Protein AF-A0AA44YYR1-F1 (afdb_monomer_lite)

Foldseek 3Di:
DDQPQDDPPDGDDDDDDDPVVVVVLCVVCVVVVHPDPVVVVVVVVVVVVVVVVVVVVVVVVVVD

pLDDT: mean 80.81, std 15.99, range [46.03, 97.81]

InterPro domains:
  IPR025030 Domain of unknown function DUF3950 [PF13132] (21-49)

Secondary structure (DSSP, 8-state):
---TTB-SS-B-------HHHHHHHHHHHHHTT---HHHHHHHHHHHHHHHHHHHHHHHHTT--

Radius of gyration: 16.81 Å; chains: 1; bounding box: 44×21×47 Å

Structure (mmCIF, N/CA/C/O backbone):
data_AF-A0AA44YYR1-F1
#
_entry.id   AF-A0AA44YYR1-F1
#
loop_
_atom_site.group_PDB
_atom_site.id
_atom_site.type_symbol
_atom_site.label_atom_id
_atom_site.label_alt_id
_atom_site.label_comp_id
_atom_site.label_asym_id
_atom_site.label_entity_id
_atom_site.label_seq_id
_atom_site.pdbx_PDB_ins_code
_atom_site.Cartn_x
_atom_site.Cartn_y
_atom_site.Cartn_z
_atom_site.occupancy
_atom_site.B_iso_or_equiv
_atom_site.auth_seq_id
_atom_site.auth_comp_id
_atom_site.auth_asym_id
_atom_site.auth_atom_id
_atom_site.pdbx_PDB_model_num
ATOM 1 N N . MET A 1 1 ? -17.161 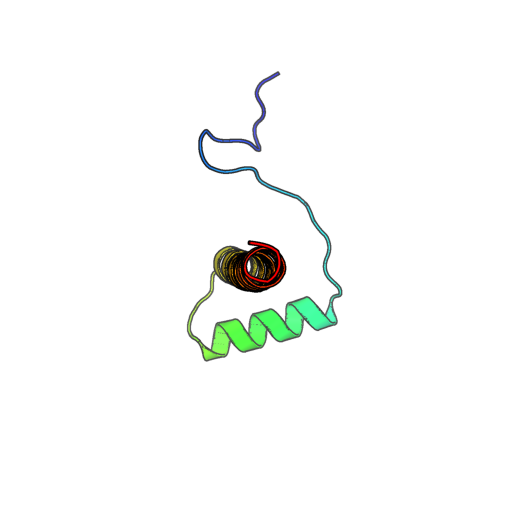2.086 -24.735 1.00 51.75 1 MET A N 1
ATOM 2 C CA . MET A 1 1 ? -15.941 2.554 -24.035 1.00 51.75 1 MET A CA 1
ATOM 3 C C . MET A 1 1 ? -15.420 1.428 -23.144 1.00 51.75 1 MET A C 1
ATOM 5 O O . MET A 1 1 ? -15.994 1.196 -22.088 1.00 51.75 1 MET A O 1
ATOM 9 N N . SER A 1 2 ? -14.396 0.678 -23.564 1.00 54.44 2 SER A N 1
ATOM 10 C CA . SER A 1 2 ? -13.815 -0.391 -22.732 1.00 54.44 2 SER A CA 1
ATOM 11 C C . SER A 1 2 ? -13.016 0.206 -21.573 1.00 54.44 2 SER A C 1
ATOM 13 O O . SER A 1 2 ? -12.070 0.964 -21.786 1.00 54.44 2 SER A O 1
ATOM 15 N N . THR A 1 3 ? -13.384 -0.132 -20.338 1.00 68.25 3 THR A N 1
ATOM 16 C CA . THR A 1 3 ? -12.694 0.316 -19.123 1.00 68.25 3 THR A CA 1
ATOM 17 C C . THR A 1 3 ? -11.362 -0.420 -18.976 1.00 68.25 3 THR A C 1
ATOM 19 O O . THR A 1 3 ? -11.285 -1.424 -18.275 1.00 68.25 3 THR A O 1
ATOM 22 N N . LYS A 1 4 ? -10.300 0.078 -19.626 1.00 73.75 4 LYS A N 1
ATOM 23 C CA . LYS A 1 4 ? -8.936 -0.499 -19.581 1.00 73.75 4 LYS A CA 1
ATOM 24 C C . LYS A 1 4 ? -8.401 -0.741 -18.157 1.00 73.75 4 LYS A C 1
ATOM 26 O O . LYS A 1 4 ? -7.547 -1.594 -17.965 1.00 73.75 4 LYS A O 1
ATOM 31 N N . ASN A 1 5 ? -8.950 -0.048 -17.159 1.00 76.38 5 ASN A N 1
ATOM 32 C CA . ASN A 1 5 ? -8.515 -0.110 -15.762 1.00 76.38 5 ASN A CA 1
ATOM 33 C C . ASN A 1 5 ? -9.392 -1.007 -14.873 1.00 76.38 5 ASN A C 1
ATOM 35 O O . ASN A 1 5 ? -9.267 -0.959 -13.652 1.00 76.38 5 ASN A O 1
ATOM 39 N N . ARG A 1 6 ? -10.309 -1.794 -15.446 1.00 79.62 6 ARG A N 1
ATOM 40 C CA . ARG A 1 6 ? -11.211 -2.671 -14.691 1.00 79.62 6 ARG A CA 1
ATOM 41 C C . ARG A 1 6 ? -11.247 -4.059 -15.316 1.00 79.62 6 ARG A C 1
ATOM 43 O O . ARG A 1 6 ? -11.605 -4.213 -16.477 1.00 79.62 6 ARG A O 1
ATOM 50 N N . THR A 1 7 ? -10.918 -5.065 -14.515 1.00 86.56 7 THR A N 1
ATOM 51 C CA . THR A 1 7 ? -11.149 -6.478 -14.833 1.00 86.56 7 THR A CA 1
ATOM 52 C C . THR A 1 7 ? -12.384 -6.979 -14.079 1.00 86.56 7 THR A C 1
ATOM 54 O O . THR A 1 7 ? -12.976 -6.254 -13.274 1.00 86.56 7 THR A O 1
ATOM 57 N N . ARG A 1 8 ? -12.764 -8.249 -14.281 1.00 87.31 8 ARG A N 1
ATOM 58 C CA . ARG A 1 8 ? -13.854 -8.882 -13.517 1.00 87.31 8 ARG A CA 1
ATOM 59 C C . ARG A 1 8 ? -13.611 -8.855 -12.000 1.00 87.31 8 ARG A C 1
ATOM 61 O O . ARG A 1 8 ? -14.578 -8.835 -11.248 1.00 87.31 8 ARG A O 1
ATOM 68 N N . ARG A 1 9 ? -12.349 -8.877 -11.546 1.00 88.31 9 ARG A N 1
ATOM 69 C CA . ARG A 1 9 ? -11.998 -9.003 -10.115 1.00 88.31 9 ARG A CA 1
ATOM 70 C C . ARG A 1 9 ? -11.232 -7.820 -9.529 1.00 88.31 9 ARG A C 1
ATOM 72 O O . ARG A 1 9 ? -11.096 -7.749 -8.314 1.00 88.31 9 ARG A O 1
ATOM 79 N N . THR A 1 10 ? -10.726 -6.904 -10.350 1.00 88.00 10 THR A N 1
ATOM 80 C CA . THR A 1 10 ? -9.890 -5.788 -9.887 1.00 88.00 10 THR A CA 1
ATOM 81 C C . THR A 1 10 ? -10.228 -4.495 -10.611 1.00 88.00 10 THR A C 1
ATOM 83 O O . THR A 1 10 ? -10.736 -4.488 -11.731 1.00 88.00 10 THR A O 1
ATOM 86 N N . THR A 1 11 ? -9.952 -3.369 -9.962 1.00 91.81 11 THR A N 1
ATOM 87 C CA . THR A 1 11 ? -10.006 -2.041 -10.578 1.00 91.81 11 THR A CA 1
ATOM 88 C C . THR A 1 11 ? -8.756 -1.282 -10.170 1.00 91.81 11 THR A C 1
ATOM 90 O O . THR A 1 11 ? -8.479 -1.159 -8.979 1.00 91.81 11 THR A O 1
ATOM 93 N N . THR A 1 12 ? -8.011 -0.772 -11.143 1.00 91.75 12 THR A N 1
ATOM 94 C CA . THR A 1 12 ? -6.833 0.060 -10.902 1.00 91.75 12 THR A CA 1
ATOM 95 C C . THR A 1 12 ? -7.280 1.449 -10.458 1.00 91.75 12 THR A C 1
ATOM 97 O O . THR A 1 12 ? -8.145 2.066 -11.085 1.00 91.75 12 THR A O 1
ATOM 100 N N . ARG A 1 13 ? -6.696 1.947 -9.367 1.00 88.31 13 ARG A N 1
ATOM 101 C CA . ARG A 1 13 ? -6.944 3.289 -8.832 1.00 88.31 13 ARG A CA 1
ATOM 102 C C . ARG A 1 13 ? -5.640 4.078 -8.838 1.00 88.31 13 ARG A C 1
ATOM 104 O O . ARG A 1 13 ? -4.638 3.596 -8.326 1.00 88.31 13 ARG A O 1
ATOM 111 N N . ASN A 1 14 ? -5.678 5.287 -9.392 1.00 91.38 14 ASN A N 1
ATOM 112 C CA . ASN A 1 14 ? -4.564 6.229 -9.329 1.00 91.38 14 ASN A CA 1
ATOM 113 C C . ASN A 1 14 ? -4.746 7.092 -8.078 1.00 91.38 14 ASN A C 1
ATOM 115 O O . ASN A 1 14 ? -5.679 7.892 -8.020 1.00 91.38 14 ASN A O 1
ATOM 119 N N . ILE A 1 15 ? -3.894 6.900 -7.076 1.00 91.94 15 ILE A N 1
ATOM 120 C CA . ILE A 1 15 ? -3.930 7.622 -5.798 1.00 91.94 15 ILE A CA 1
ATOM 121 C C . ILE A 1 15 ? -2.547 8.193 -5.485 1.00 91.94 15 ILE A C 1
ATOM 123 O O . ILE A 1 15 ? -1.542 7.690 -5.984 1.00 91.94 15 ILE A O 1
ATOM 127 N N . ARG A 1 16 ? -2.497 9.254 -4.676 1.00 95.44 16 ARG A N 1
ATOM 128 C CA . ARG A 1 16 ? -1.248 9.891 -4.240 1.00 95.44 16 ARG A CA 1
ATOM 129 C C . ARG A 1 16 ? -1.000 9.607 -2.765 1.00 95.44 16 ARG A C 1
ATOM 131 O O . ARG A 1 16 ? -1.937 9.621 -1.972 1.00 95.44 16 ARG A O 1
ATOM 138 N N . PHE A 1 17 ? 0.266 9.403 -2.427 1.00 93.94 17 PHE A N 1
ATOM 139 C CA . PHE A 1 17 ? 0.753 9.264 -1.061 1.00 93.94 17 PHE A CA 1
ATOM 140 C C . PHE A 1 17 ? 1.760 10.382 -0.765 1.00 93.94 17 PHE A C 1
ATOM 142 O O . PHE A 1 17 ? 2.424 10.850 -1.693 1.00 93.94 17 PHE A O 1
ATOM 149 N N . PRO A 1 18 ? 1.907 10.799 0.501 1.00 97.81 18 PRO A N 1
ATOM 150 C CA . PRO A 1 18 ? 3.038 11.620 0.919 1.00 97.81 18 PRO A CA 1
ATOM 151 C C . PRO A 1 18 ? 4.367 10.908 0.632 1.00 97.81 18 PRO A C 1
ATOM 153 O O . PRO A 1 18 ? 4.477 9.704 0.867 1.00 97.81 18 PRO A O 1
ATOM 156 N N . ASN A 1 19 ? 5.386 11.648 0.183 1.00 95.75 19 ASN A N 1
ATOM 157 C CA . ASN A 1 19 ? 6.694 11.072 -0.169 1.00 95.75 19 ASN A CA 1
ATOM 158 C C . ASN A 1 19 ? 7.312 10.293 1.001 1.00 95.75 19 ASN A C 1
ATOM 160 O O . ASN A 1 19 ? 7.659 9.127 0.840 1.00 95.75 19 ASN A O 1
ATOM 164 N N . GLN A 1 20 ? 7.306 10.887 2.199 1.00 97.06 20 GLN A N 1
ATOM 165 C CA . GLN A 1 20 ? 7.827 10.245 3.411 1.00 97.06 20 GLN A CA 1
ATOM 166 C C . GLN A 1 20 ? 7.127 8.915 3.725 1.00 97.06 20 GLN A C 1
ATOM 168 O O . GLN A 1 20 ? 7.740 7.990 4.249 1.00 97.06 20 GLN A O 1
ATOM 173 N N . MET A 1 21 ? 5.840 8.790 3.386 1.00 95.62 21 MET A N 1
ATOM 174 C CA . MET A 1 21 ? 5.093 7.554 3.602 1.00 95.62 21 MET A CA 1
ATOM 175 C C . MET A 1 21 ? 5.510 6.466 2.605 1.00 95.62 21 MET A C 1
ATOM 177 O O . MET A 1 21 ? 5.637 5.308 2.990 1.00 95.62 21 MET A O 1
ATOM 181 N N . ILE A 1 22 ? 5.754 6.823 1.339 1.00 94.94 22 ILE A N 1
ATOM 182 C CA . ILE A 1 22 ? 6.261 5.880 0.331 1.00 94.94 22 ILE A CA 1
ATOM 183 C C . ILE A 1 22 ? 7.639 5.352 0.727 1.00 94.94 22 ILE A C 1
ATOM 185 O O . ILE A 1 22 ? 7.863 4.145 0.657 1.00 94.94 22 ILE A O 1
ATOM 189 N N . GLU A 1 23 ? 8.531 6.225 1.193 1.00 95.62 23 GLU A N 1
ATOM 190 C CA . GLU A 1 23 ? 9.863 5.829 1.662 1.00 95.62 23 GLU A CA 1
ATOM 191 C C . GLU A 1 23 ? 9.778 4.820 2.814 1.00 95.62 23 GLU A C 1
ATOM 193 O O . GLU A 1 23 ? 10.390 3.755 2.751 1.00 95.62 23 GLU A O 1
ATOM 198 N N . GLN A 1 24 ? 8.944 5.094 3.822 1.00 95.31 24 GLN A N 1
ATOM 199 C CA . GLN A 1 24 ? 8.733 4.176 4.946 1.00 95.31 24 GLN A CA 1
ATOM 200 C C . GLN A 1 24 ? 8.180 2.813 4.505 1.00 95.31 24 GLN A C 1
ATOM 202 O O . GLN A 1 24 ? 8.604 1.777 5.023 1.00 95.31 24 GLN A O 1
ATOM 207 N N . ILE A 1 25 ? 7.248 2.793 3.547 1.00 93.69 25 ILE A N 1
ATOM 208 C CA . ILE A 1 25 ? 6.686 1.541 3.026 1.00 93.69 25 ILE A CA 1
ATOM 209 C C . ILE A 1 25 ? 7.753 0.742 2.270 1.00 93.69 25 ILE A C 1
ATOM 211 O O . ILE A 1 25 ? 7.833 -0.470 2.455 1.00 93.69 25 ILE A O 1
ATOM 215 N N . ASN A 1 26 ? 8.583 1.398 1.455 1.00 93.31 26 ASN A N 1
ATOM 216 C CA . ASN A 1 26 ? 9.650 0.728 0.709 1.00 93.31 26 ASN A CA 1
ATOM 217 C C . ASN A 1 2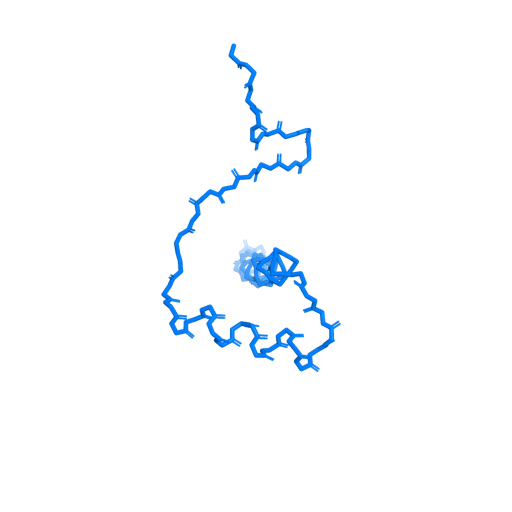6 ? 10.679 0.084 1.645 1.00 93.31 26 ASN A C 1
ATOM 219 O O . ASN A 1 26 ? 10.984 -1.092 1.474 1.00 93.31 26 ASN A O 1
ATOM 223 N N . ILE A 1 27 ? 11.108 0.786 2.697 1.00 93.69 27 ILE A N 1
ATOM 224 C CA . ILE A 1 27 ? 12.022 0.227 3.706 1.00 93.69 27 ILE A CA 1
ATOM 225 C C . ILE A 1 27 ? 11.404 -1.011 4.376 1.00 93.69 27 ILE A C 1
ATOM 227 O O . ILE A 1 27 ? 12.050 -2.050 4.520 1.00 93.69 27 ILE A O 1
ATOM 231 N N . ALA A 1 28 ? 10.125 -0.936 4.762 1.00 91.00 28 ALA A N 1
ATOM 232 C CA . ALA A 1 28 ? 9.422 -2.066 5.371 1.00 91.00 28 ALA A CA 1
ATOM 233 C C . ALA A 1 28 ? 9.289 -3.269 4.415 1.00 91.00 28 ALA A C 1
ATOM 235 O O . ALA A 1 28 ? 9.263 -4.422 4.856 1.00 91.00 28 ALA A O 1
ATOM 236 N N . LEU A 1 29 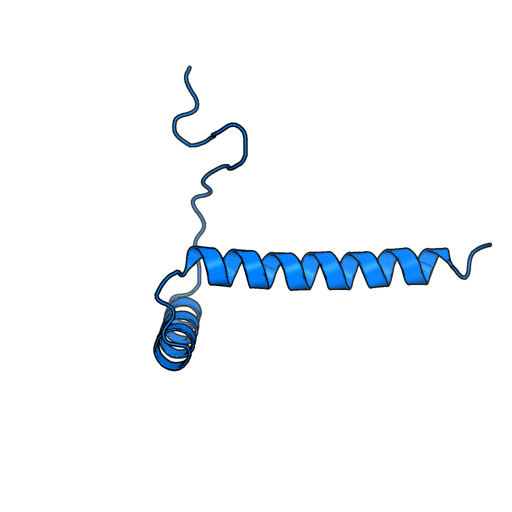? 9.186 -3.008 3.111 1.00 92.25 29 LEU A N 1
ATOM 237 C CA . LEU A 1 29 ? 9.116 -4.021 2.061 1.00 92.25 29 LEU A CA 1
ATOM 238 C C . LEU A 1 29 ? 10.463 -4.712 1.831 1.00 92.25 29 LEU A C 1
ATOM 240 O O . LEU A 1 29 ? 10.507 -5.945 1.784 1.00 92.25 29 LEU A O 1
ATOM 244 N N . GLU A 1 30 ? 11.550 -3.941 1.781 1.00 90.62 30 GLU A N 1
ATOM 245 C CA . GLU A 1 30 ? 12.923 -4.450 1.684 1.00 90.62 30 GLU A CA 1
ATOM 246 C C . GLU A 1 30 ? 13.261 -5.365 2.867 1.00 90.62 30 GLU A C 1
ATOM 248 O O . GLU A 1 30 ? 13.732 -6.483 2.668 1.00 90.62 30 GLU A O 1
ATOM 253 N N . GLN A 1 31 ? 12.915 -4.956 4.093 1.00 88.44 31 GLN A N 1
ATOM 254 C CA . GLN A 1 31 ? 13.133 -5.763 5.302 1.00 88.44 31 GLN A CA 1
ATOM 255 C C . GLN A 1 31 ? 12.363 -7.090 5.296 1.00 88.44 31 GLN A C 1
ATOM 257 O O . GLN A 1 31 ? 12.840 -8.091 5.827 1.00 88.44 31 GLN A O 1
ATOM 262 N N . LYS A 1 32 ? 11.163 -7.118 4.701 1.00 82.81 32 LYS A N 1
ATOM 263 C CA . LYS A 1 32 ? 10.348 -8.336 4.567 1.00 82.81 32 LYS A CA 1
ATOM 264 C C . LYS A 1 32 ? 10.735 -9.211 3.372 1.00 82.81 32 LYS A C 1
ATOM 266 O O . LYS A 1 32 ? 10.151 -10.283 3.222 1.00 82.81 32 LYS A O 1
ATOM 271 N N . GLY A 1 33 ? 11.644 -8.761 2.503 1.00 83.06 33 GLY A N 1
ATOM 272 C CA . GLY A 1 33 ? 11.969 -9.448 1.249 1.00 83.06 33 GLY A CA 1
ATOM 273 C C . GLY A 1 33 ? 10.799 -9.502 0.256 1.00 83.06 33 GLY A C 1
ATOM 274 O O . GLY A 1 33 ? 10.728 -10.410 -0.569 1.00 83.06 33 GLY A O 1
ATOM 275 N N . SER A 1 34 ? 9.849 -8.563 0.341 1.00 76.50 34 SER A N 1
ATOM 276 C CA . SER A 1 34 ? 8.667 -8.508 -0.527 1.00 76.50 34 SER A CA 1
ATOM 277 C C . SER A 1 34 ? 8.678 -7.218 -1.334 1.00 76.50 34 SER A C 1
ATOM 279 O O . SER A 1 34 ? 8.596 -6.146 -0.760 1.00 76.50 34 SER A O 1
ATOM 281 N N . GLY A 1 35 ? 8.733 -7.295 -2.665 1.00 79.12 35 GLY A N 1
ATOM 282 C CA . GLY A 1 35 ? 8.768 -6.106 -3.531 1.00 79.12 35 GLY A CA 1
ATOM 283 C C . GLY A 1 35 ? 7.396 -5.565 -3.957 1.00 79.12 35 GLY A C 1
ATOM 284 O O . GLY A 1 35 ? 7.319 -4.601 -4.716 1.00 79.12 35 GLY A O 1
ATOM 285 N N . ASN A 1 36 ? 6.286 -6.190 -3.543 1.00 91.44 36 ASN A N 1
ATOM 286 C CA . ASN A 1 36 ? 4.968 -5.847 -4.083 1.00 91.44 36 ASN A CA 1
ATOM 287 C C . ASN A 1 36 ? 4.240 -4.795 -3.230 1.00 91.44 36 ASN A C 1
ATOM 289 O O . ASN A 1 36 ? 3.477 -5.124 -2.318 1.00 91.44 36 ASN A O 1
ATOM 293 N N . PHE A 1 37 ? 4.411 -3.524 -3.601 1.00 92.12 37 PHE A N 1
ATOM 294 C CA . PHE A 1 37 ? 3.729 -2.387 -2.974 1.00 92.12 37 PHE A CA 1
ATOM 295 C C . PHE A 1 37 ? 2.199 -2.534 -2.959 1.00 92.12 37 PHE A C 1
ATOM 297 O O . PHE A 1 37 ? 1.551 -2.277 -1.946 1.00 92.12 37 PHE A O 1
ATOM 304 N N . SER A 1 38 ? 1.599 -3.014 -4.056 1.00 91.00 38 SER A N 1
ATOM 305 C CA . SER A 1 38 ? 0.143 -3.201 -4.125 1.00 91.00 38 SER A CA 1
ATOM 306 C C . SER A 1 38 ? -0.345 -4.251 -3.127 1.00 91.00 38 SER A C 1
ATOM 308 O O . SER A 1 38 ? -1.391 -4.062 -2.510 1.00 91.00 38 SER A O 1
ATOM 310 N N . ALA A 1 39 ? 0.410 -5.334 -2.917 1.00 91.06 39 ALA A N 1
ATOM 311 C CA . ALA A 1 39 ? 0.071 -6.344 -1.916 1.00 91.06 39 ALA A CA 1
ATOM 312 C C . ALA A 1 39 ? 0.094 -5.764 -0.493 1.00 91.06 39 ALA A C 1
ATOM 314 O O . ALA A 1 39 ? -0.823 -6.029 0.285 1.00 91.06 39 ALA A O 1
ATOM 315 N N . TRP A 1 40 ? 1.086 -4.923 -0.185 1.00 92.56 40 TRP A N 1
ATOM 316 C CA . TRP A 1 40 ? 1.191 -4.234 1.103 1.00 92.56 40 TRP A CA 1
ATOM 317 C C . TRP A 1 40 ? 0.003 -3.304 1.358 1.00 92.56 40 TRP A C 1
ATOM 319 O O . TRP A 1 40 ? -0.645 -3.390 2.401 1.00 92.56 40 TRP A O 1
ATOM 329 N N . VAL A 1 41 ? -0.349 -2.472 0.371 1.00 93.12 41 VAL A N 1
ATOM 330 C CA . VAL A 1 41 ? -1.498 -1.559 0.473 1.00 93.12 41 VAL A CA 1
ATOM 331 C C . VAL A 1 41 ? -2.809 -2.338 0.612 1.00 93.12 41 VAL A C 1
ATOM 333 O O . VAL A 1 41 ? -3.636 -2.004 1.460 1.00 93.12 41 VAL A O 1
ATOM 336 N N . ILE A 1 42 ? -2.998 -3.416 -0.157 1.00 92.12 42 ILE A N 1
ATOM 337 C CA . ILE A 1 42 ? -4.189 -4.274 -0.054 1.00 92.12 42 ILE A CA 1
ATOM 338 C C . ILE A 1 42 ? -4.294 -4.906 1.341 1.00 92.12 42 ILE A C 1
ATOM 340 O O . ILE A 1 42 ? -5.389 -4.959 1.904 1.00 92.12 42 ILE A O 1
ATOM 344 N N . GLU A 1 43 ? -3.187 -5.382 1.914 1.00 91.25 43 GLU A N 1
ATOM 345 C CA . GLU A 1 43 ? -3.164 -5.927 3.274 1.00 91.25 43 GLU A CA 1
ATOM 346 C C . GLU A 1 43 ? -3.546 -4.865 4.312 1.00 91.25 43 GLU A C 1
ATOM 348 O O . GLU A 1 43 ? -4.408 -5.119 5.158 1.00 91.25 43 GLU A O 1
ATOM 353 N N . ALA A 1 44 ? -2.971 -3.664 4.219 1.00 91.25 44 ALA A N 1
ATOM 354 C CA . ALA A 1 44 ? -3.300 -2.551 5.104 1.00 91.25 44 ALA A CA 1
ATOM 355 C C . ALA A 1 44 ? -4.799 -2.196 5.037 1.00 91.25 44 ALA A C 1
ATOM 357 O O . ALA A 1 44 ? -5.455 -2.063 6.076 1.00 91.25 44 ALA A O 1
ATOM 358 N N . CYS A 1 45 ? -5.375 -2.137 3.830 1.00 92.75 45 CYS A N 1
ATOM 359 C CA . CYS A 1 45 ? -6.812 -1.936 3.637 1.00 92.75 45 CYS A CA 1
ATOM 360 C C . CYS A 1 45 ? -7.645 -3.070 4.251 1.00 92.75 45 CYS A C 1
ATOM 362 O O . CYS A 1 45 ? -8.631 -2.802 4.936 1.00 92.75 45 CYS A O 1
ATOM 364 N N . ARG A 1 46 ? -7.254 -4.338 4.056 1.00 91.25 46 ARG A N 1
ATOM 365 C CA . ARG A 1 46 ? -7.953 -5.493 4.652 1.00 91.25 46 ARG A CA 1
ATOM 366 C C . ARG A 1 46 ? -7.954 -5.434 6.175 1.00 91.25 46 ARG A C 1
ATOM 368 O O . ARG A 1 46 ? -8.986 -5.725 6.777 1.00 91.25 46 ARG A O 1
ATOM 375 N N . ARG A 1 47 ? -6.834 -5.046 6.797 1.0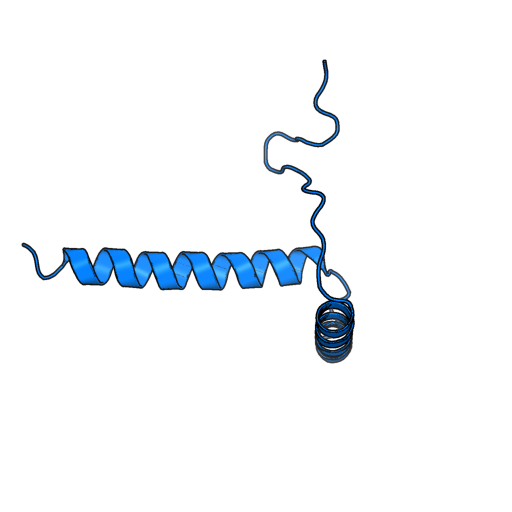0 89.94 47 ARG A N 1
ATOM 376 C CA . ARG A 1 47 ? -6.737 -4.886 8.257 1.00 89.94 47 ARG A CA 1
ATOM 377 C C . ARG A 1 47 ? -7.705 -3.823 8.760 1.00 89.94 47 ARG A C 1
ATOM 379 O O . ARG A 1 47 ? -8.446 -4.101 9.694 1.00 89.94 47 ARG A O 1
ATOM 386 N N . ARG A 1 48 ? -7.766 -2.659 8.102 1.00 89.62 48 ARG A N 1
ATOM 387 C CA . ARG A 1 48 ? -8.731 -1.601 8.445 1.00 89.62 48 ARG A CA 1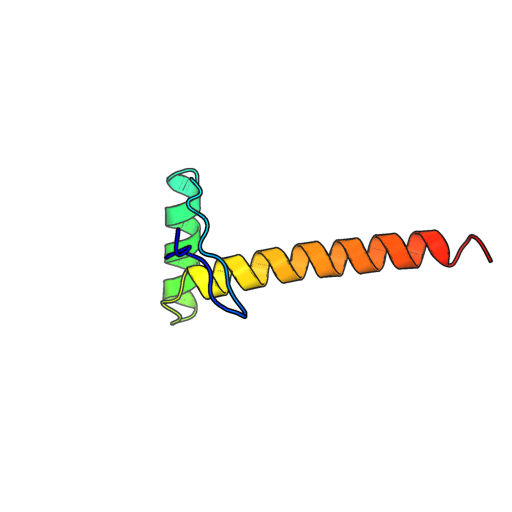
ATOM 388 C C . ARG A 1 48 ? -10.178 -2.069 8.307 1.00 89.62 48 ARG A C 1
ATOM 390 O O . ARG A 1 48 ? -10.907 -2.015 9.289 1.00 89.62 48 ARG A O 1
ATOM 397 N N . LEU A 1 49 ? -10.546 -2.640 7.160 1.00 86.25 49 LEU A N 1
ATOM 398 C CA . LEU A 1 49 ? -11.905 -3.139 6.924 1.00 86.25 49 LEU A CA 1
ATOM 399 C C . LEU A 1 49 ? -12.304 -4.265 7.891 1.00 86.25 49 LEU A C 1
ATOM 401 O O . LEU A 1 49 ? -13.459 -4.351 8.291 1.00 86.25 49 LEU A O 1
ATOM 405 N N . THR A 1 50 ? -11.370 -5.135 8.286 1.00 83.50 50 THR A N 1
ATOM 406 C CA . THR A 1 50 ? -11.649 -6.215 9.250 1.00 83.50 50 THR A CA 1
ATOM 407 C C . THR A 1 50 ? -11.819 -5.672 10.668 1.00 83.50 50 THR A C 1
ATOM 409 O O . THR A 1 50 ? -12.721 -6.113 11.379 1.00 83.50 50 THR A O 1
ATOM 412 N N . SER A 1 51 ? -10.992 -4.706 11.076 1.00 71.44 51 SER A N 1
ATOM 413 C CA . SER A 1 51 ? -11.134 -4.035 12.372 1.00 71.44 51 SER A CA 1
ATOM 414 C C . SER A 1 51 ? -12.445 -3.253 12.468 1.00 71.44 51 SER A C 1
ATOM 416 O O . SER A 1 51 ? -13.126 -3.342 13.484 1.00 71.44 51 SER A O 1
ATOM 418 N N . GLU A 1 52 ? -12.848 -2.557 11.402 1.00 62.53 52 GLU A N 1
ATOM 419 C CA . GLU A 1 52 ? -14.143 -1.866 11.346 1.00 62.53 52 GLU A CA 1
ATOM 420 C C . GLU A 1 52 ? -15.320 -2.844 11.343 1.00 62.53 52 GLU A C 1
ATOM 422 O O . GLU A 1 52 ? -16.317 -2.611 12.021 1.00 62.53 52 GLU A O 1
ATOM 427 N N . LYS A 1 53 ? -15.197 -3.987 10.656 1.00 58.22 53 LYS A N 1
ATOM 428 C CA . LYS A 1 53 ? -16.236 -5.024 10.665 1.00 58.22 53 LYS A CA 1
ATOM 429 C C . LYS A 1 53 ? -16.434 -5.621 12.058 1.00 58.22 53 LYS A C 1
ATOM 431 O O . LYS A 1 53 ? -17.574 -5.848 12.439 1.00 58.22 53 LYS A O 1
ATOM 436 N N . ARG A 1 54 ? -15.349 -5.820 12.820 1.00 56.81 54 ARG A N 1
ATOM 437 C CA . ARG A 1 54 ? -15.409 -6.247 14.230 1.00 56.81 54 ARG A CA 1
ATOM 438 C C . ARG A 1 54 ? -16.050 -5.191 15.127 1.00 56.81 54 ARG A C 1
ATOM 440 O O . ARG A 1 54 ? -16.863 -5.554 15.965 1.00 56.81 54 ARG A O 1
ATOM 447 N N . ALA A 1 55 ? -15.730 -3.913 14.930 1.00 55.59 55 ALA A N 1
ATOM 448 C CA . ALA A 1 55 ? -16.367 -2.825 15.671 1.00 55.59 55 ALA A CA 1
ATOM 449 C C . ALA A 1 55 ? -17.877 -2.750 15.379 1.00 55.59 55 ALA A C 1
ATOM 451 O O . ALA A 1 55 ? -18.675 -2.674 16.303 1.00 55.59 55 ALA A O 1
ATOM 452 N N . TYR A 1 56 ? -18.282 -2.870 14.111 1.00 52.41 56 TYR A N 1
ATOM 453 C CA . TYR A 1 56 ? -19.693 -2.861 13.717 1.00 52.41 56 TYR A CA 1
ATOM 454 C C . TYR A 1 56 ? -20.478 -4.074 14.236 1.00 52.41 56 TYR A C 1
ATOM 456 O O . TYR A 1 56 ? -21.618 -3.925 14.666 1.00 52.41 56 TYR A O 1
ATOM 464 N N . THR A 1 57 ? -19.892 -5.277 14.217 1.00 55.19 57 THR A N 1
ATOM 465 C CA . THR A 1 57 ? -20.547 -6.460 14.798 1.00 55.19 57 THR A CA 1
ATOM 466 C C . THR A 1 57 ? -20.598 -6.404 16.318 1.00 55.19 57 THR A C 1
ATOM 468 O O . THR A 1 57 ? -21.585 -6.848 16.879 1.00 55.19 57 THR A O 1
ATOM 471 N N . SER A 1 58 ? -19.581 -5.836 16.976 1.00 53.75 58 SER A N 1
ATOM 472 C CA . SER A 1 58 ? -19.592 -5.677 18.433 1.00 53.75 58 SER A CA 1
ATOM 473 C C . SER A 1 58 ? -20.664 -4.683 18.876 1.00 53.75 58 SER A C 1
ATOM 475 O O . SER A 1 58 ? -21.374 -4.976 19.817 1.00 53.75 58 SER A O 1
ATOM 477 N N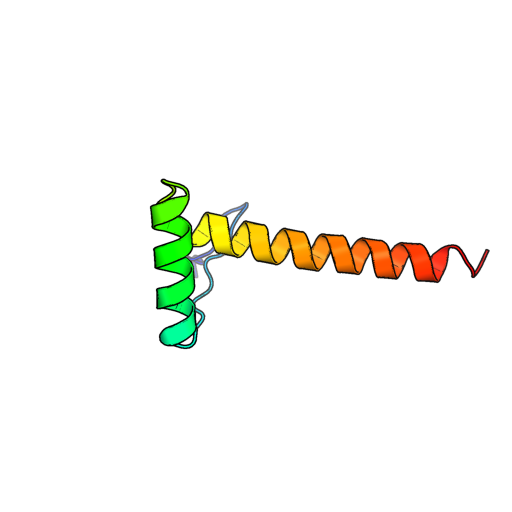 . ILE A 1 59 ? -20.851 -3.570 18.155 1.00 56.19 59 ILE A N 1
ATOM 478 C CA . ILE A 1 59 ? -21.906 -2.586 18.464 1.00 56.19 59 ILE A CA 1
ATOM 479 C C . ILE A 1 59 ? -23.314 -3.187 18.299 1.00 56.19 59 ILE A C 1
ATOM 481 O O . ILE A 1 59 ? -24.225 -2.801 19.017 1.00 56.19 59 ILE A O 1
ATOM 485 N N . LYS A 1 60 ? -23.506 -4.144 17.381 1.00 52.03 60 LYS A N 1
ATOM 486 C CA . LYS A 1 60 ? -24.809 -4.796 17.167 1.00 52.03 60 LYS A CA 1
ATOM 487 C C . LYS A 1 60 ? -25.138 -5.920 18.148 1.00 52.03 60 LYS A C 1
ATOM 489 O O . LYS A 1 60 ? -26.301 -6.283 18.244 1.00 52.03 60 LYS A O 1
ATOM 494 N N . SER A 1 61 ? -24.148 -6.502 18.822 1.00 50.97 61 SER A N 1
ATOM 495 C CA . SER A 1 61 ? -24.377 -7.615 19.753 1.00 50.97 61 SER A CA 1
ATOM 496 C C . SER A 1 61 ? -24.841 -7.170 21.143 1.00 50.97 61 SER A C 1
ATOM 498 O O . SER A 1 61 ? -25.262 -8.019 21.914 1.00 50.97 61 SER A O 1
ATOM 500 N N . ASP A 1 62 ? -24.795 -5.871 21.445 1.00 52.84 62 ASP A N 1
ATOM 501 C CA . ASP A 1 62 ? -25.349 -5.283 22.673 1.00 52.84 62 ASP A CA 1
ATOM 502 C C . ASP A 1 62 ? -26.794 -4.757 22.480 1.00 52.84 62 ASP A C 1
ATOM 504 O O . ASP A 1 62 ? -27.365 -4.162 23.392 1.00 52.84 62 ASP A O 1
ATOM 508 N N . GLU A 1 63 ? -27.384 -4.957 21.293 1.00 53.16 63 GLU A N 1
ATOM 509 C CA . GLU A 1 63 ? -28.727 -4.480 20.909 1.00 53.16 63 GLU A CA 1
ATOM 510 C C . GLU A 1 63 ? -29.732 -5.623 20.625 1.00 53.16 63 GLU A C 1
ATOM 512 O O . GLU A 1 63 ? -30.794 -5.365 20.055 1.00 53.16 63 GLU A O 1
ATOM 517 N N . GLU A 1 64 ? -29.425 -6.870 21.018 1.00 46.03 64 GLU A N 1
ATOM 518 C CA . GLU A 1 64 ? -30.362 -8.015 20.993 1.00 46.03 64 GLU A CA 1
ATOM 519 C C . GLU A 1 64 ? -30.527 -8.661 22.376 1.00 46.03 64 GLU A C 1
ATOM 521 O O . GLU A 1 64 ? -29.498 -8.927 23.039 1.00 46.03 64 GLU A O 1
#

Organism: Xanthomonas campestris pv. malvacearum (NCBI:txid86040)

Sequence (64 aa):
MSTKNRTRRTTTRNIRFPNQMIEQINIALEQKGSGNFSAWVIEACRRRLTSEKRAYTSIKSDEE